Protein AF-A0A7H9EKX3-F1 (afdb_monomer)

Mean predicted aligned error: 7.89 Å

Solvent-accessible surface area (backbone atoms only — not comparable to full-atom values): 8671 Å² total; per-residue (Å²): 132,64,73,62,58,55,45,53,54,59,61,44,75,79,49,80,58,75,44,78,48,74,44,82,46,71,73,91,69,71,89,71,53,74,35,71,64,52,62,66,82,72,95,70,84,84,56,75,90,34,55,69,48,78,35,65,60,75,39,24,42,30,39,32,30,57,54,91,69,26,34,41,35,31,25,20,54,29,71,78,50,82,60,46,82,24,60,40,90,58,99,43,30,22,34,33,70,46,40,50,92,47,59,96,63,57,38,36,38,43,32,33,28,51,38,68,59,52,53,51,49,44,70,72,67,74,58,89,60,59,55,66,52,67,51,66,54,59,56,52,46,56,70,66,60,76,76,120

Sequence (148 aa):
MTDQANRHIKQAKGHSYQVERSYILVPILPNKFHYAELQLQSDLVFPEVNFDDSISSEFYSGCSWFVGSYVLGTAGYVNNDDLDEHISGGNLAGYLDVDERFKDQLLFQVSYKDATTYRADHAKYQWFDLSLDFSFDEMWYYLHSSFG

Nearest PDB structures (foldseek):
  4ozu-assembly1_A  TM=3.875E-01  e=1.547E+00  Toxoplasma gondii
  6szw-assembly1_A  TM=5.143E-01  e=4.713E+00  Homo sapiens

Secondary structure (DSSP, 8-state):
--TTHHHHHHHHTT-----SEEEEE-----SS-EEEEEE---SS---GGGEEEEEE-SSEEEEEEEETTEEEEEEEE--SSGGGGGB--SSS-EEEEEEGGGTTT--EEEEEEEHHHHHHHHHHH----THHHH-TTHHHHHHHHS--

Radius of gyration: 15.69 Å; Cα contacts (8 Å, |Δi|>4): 242; chains: 1; bounding box: 42×35×37 Å

Organism: NCBI:txid228229

pLDDT: mean 80.7, std 17.29, range [35.12, 97.38]

Structure (mmCIF, N/CA/C/O backbone):
data_AF-A0A7H9EKX3-F1
#
_entry.id   AF-A0A7H9EKX3-F1
#
loop_
_atom_site.group_PDB
_atom_site.id
_atom_site.type_symbol
_atom_site.label_atom_id
_atom_site.label_alt_id
_atom_site.label_comp_id
_atom_site.label_asym_id
_atom_site.label_entity_id
_atom_site.label_seq_id
_atom_site.pdbx_PDB_ins_code
_atom_site.Cartn_x
_atom_site.Cartn_y
_atom_site.Cartn_z
_atom_site.occupancy
_atom_site.B_iso_or_equiv
_atom_site.auth_seq_id
_atom_site.auth_comp_id
_atom_site.auth_asym_id
_atom_site.auth_atom_id
_atom_site.pdbx_PDB_model_num
ATOM 1 N N . MET A 1 1 ? 16.938 5.571 19.460 1.00 44.28 1 MET A N 1
ATOM 2 C CA . MET A 1 1 ? 16.514 5.076 18.131 1.00 44.28 1 MET A CA 1
ATOM 3 C C . MET A 1 1 ? 16.319 6.215 17.117 1.00 44.28 1 MET A C 1
ATOM 5 O O . MET A 1 1 ? 15.584 6.063 16.162 1.00 44.28 1 MET A O 1
ATOM 9 N N . THR A 1 2 ? 16.995 7.359 17.264 1.00 51.25 2 THR A N 1
ATOM 10 C CA . THR A 1 2 ? 16.749 8.564 16.444 1.00 51.25 2 THR A CA 1
ATOM 11 C C . THR A 1 2 ? 17.736 8.746 15.286 1.00 51.25 2 THR A C 1
ATOM 13 O O . THR A 1 2 ? 17.431 9.441 14.325 1.00 51.25 2 THR A O 1
ATOM 16 N N . ASP A 1 3 ? 18.911 8.114 15.323 1.00 45.06 3 ASP A N 1
ATOM 17 C CA . ASP A 1 3 ? 19.987 8.397 14.356 1.00 45.06 3 ASP A CA 1
ATOM 18 C C . ASP A 1 3 ? 19.921 7.582 13.060 1.00 45.06 3 ASP A C 1
ATOM 20 O O . ASP A 1 3 ? 20.609 7.917 12.094 1.00 45.06 3 ASP A O 1
ATOM 24 N N . GLN A 1 4 ? 19.132 6.507 13.027 1.00 39.34 4 GLN A N 1
ATOM 25 C CA . GLN A 1 4 ? 18.964 5.663 11.840 1.00 39.34 4 GLN A CA 1
ATOM 26 C C . GLN A 1 4 ? 17.794 6.152 10.979 1.00 39.34 4 GLN A C 1
ATOM 28 O O . GLN A 1 4 ? 17.984 6.355 9.780 1.00 39.34 4 GLN A O 1
ATOM 33 N N . ALA A 1 5 ? 16.659 6.490 11.603 1.00 37.72 5 ALA A N 1
ATOM 34 C CA . ALA A 1 5 ? 15.541 7.180 10.956 1.00 37.72 5 ALA A CA 1
ATOM 35 C C . ALA A 1 5 ? 15.979 8.535 10.366 1.00 37.72 5 ALA A C 1
ATOM 37 O O . ALA A 1 5 ? 15.769 8.818 9.189 1.00 37.72 5 ALA A O 1
ATOM 38 N N . ASN A 1 6 ? 16.736 9.342 11.123 1.00 38.94 6 ASN A N 1
ATOM 39 C CA . ASN A 1 6 ? 17.267 10.614 10.616 1.00 38.94 6 ASN A CA 1
ATOM 40 C C . ASN A 1 6 ? 18.306 10.457 9.490 1.00 38.94 6 ASN A C 1
ATOM 42 O O . ASN A 1 6 ? 18.512 11.398 8.718 1.00 38.94 6 ASN A O 1
ATOM 46 N N . ARG A 1 7 ? 18.978 9.300 9.387 1.00 40.88 7 ARG A N 1
ATOM 47 C CA . ARG A 1 7 ? 19.901 8.993 8.282 1.00 40.88 7 ARG A CA 1
ATOM 48 C C . ARG A 1 7 ? 19.149 8.624 7.005 1.00 40.88 7 ARG A C 1
ATOM 50 O O . ARG A 1 7 ? 19.480 9.200 5.972 1.00 40.88 7 ARG A O 1
ATOM 57 N N . HIS A 1 8 ? 18.113 7.788 7.097 1.00 44.84 8 HIS A N 1
ATOM 58 C CA . HIS A 1 8 ? 17.228 7.480 5.965 1.00 44.84 8 HIS A CA 1
ATOM 59 C C . HIS A 1 8 ? 16.551 8.751 5.442 1.00 44.84 8 HIS A C 1
ATOM 61 O O . HIS A 1 8 ? 16.663 9.066 4.262 1.00 44.84 8 HIS A O 1
ATOM 67 N N . ILE A 1 9 ? 16.010 9.587 6.337 1.00 44.34 9 ILE A N 1
ATOM 68 C CA . ILE A 1 9 ? 15.396 10.876 5.978 1.00 44.34 9 ILE A CA 1
ATOM 69 C C . ILE A 1 9 ? 16.408 11.833 5.313 1.00 44.34 9 ILE A C 1
ATOM 71 O O . ILE A 1 9 ? 16.053 12.585 4.407 1.00 44.34 9 ILE A O 1
ATOM 75 N N . LYS A 1 10 ? 17.682 11.844 5.733 1.00 39.91 10 LYS A N 1
ATOM 76 C CA . LYS A 1 10 ? 18.719 12.689 5.104 1.00 39.91 10 LYS A CA 1
ATOM 77 C C . LYS A 1 10 ? 19.188 12.169 3.743 1.00 39.91 10 LYS A C 1
ATOM 79 O O . LYS A 1 10 ? 19.522 12.999 2.903 1.00 39.91 10 LYS A O 1
ATOM 84 N N . GLN A 1 11 ? 19.217 10.855 3.525 1.00 45.00 11 GLN A N 1
ATOM 85 C CA . GLN A 1 11 ? 19.518 10.269 2.213 1.00 45.00 11 GLN A CA 1
ATOM 86 C C . GLN A 1 11 ? 18.342 10.455 1.238 1.00 45.00 11 GLN A C 1
ATOM 88 O O . GLN A 1 11 ? 18.563 10.870 0.103 1.00 45.00 11 GLN A O 1
ATOM 93 N N . ALA A 1 12 ? 17.103 10.304 1.713 1.00 46.56 12 ALA A N 1
ATOM 94 C CA . ALA A 1 12 ? 15.879 10.559 0.952 1.00 46.56 12 ALA A CA 1
ATOM 95 C C . ALA A 1 12 ? 15.704 12.034 0.542 1.00 46.56 12 ALA A C 1
ATOM 97 O O . ALA A 1 12 ? 15.208 12.331 -0.537 1.00 46.56 12 ALA A O 1
ATOM 98 N N . LYS A 1 13 ? 16.182 13.000 1.341 1.00 40.19 13 LYS A N 1
ATOM 99 C CA . LYS A 1 13 ? 16.061 14.445 1.039 1.00 40.19 13 LYS A CA 1
ATOM 100 C C . LYS A 1 13 ? 16.777 14.919 -0.236 1.00 40.19 13 LYS A C 1
ATOM 102 O O . LYS A 1 13 ? 16.579 16.064 -0.636 1.00 40.19 13 LYS A O 1
ATOM 107 N N . GLY A 1 14 ? 17.596 14.075 -0.869 1.00 42.22 14 GLY A N 1
ATOM 108 C CA . GLY A 1 14 ? 18.181 14.326 -2.191 1.00 42.22 14 GLY A CA 1
ATOM 109 C C . GLY A 1 14 ? 17.562 13.505 -3.327 1.00 42.22 14 GLY A C 1
ATOM 110 O O . GLY A 1 14 ? 18.019 13.630 -4.463 1.00 42.22 14 GLY A O 1
ATOM 111 N N . HIS A 1 15 ? 16.592 12.633 -3.046 1.00 49.84 15 HIS A N 1
ATOM 112 C CA . HIS A 1 15 ? 15.963 11.725 -4.006 1.00 49.84 15 HIS A CA 1
ATOM 113 C C . HIS A 1 15 ? 14.450 11.943 -3.947 1.00 49.84 15 HIS A C 1
ATOM 115 O O . HIS A 1 15 ? 13.786 11.547 -2.998 1.00 49.84 15 HIS A O 1
ATOM 121 N N . SER A 1 16 ? 13.890 12.617 -4.954 1.00 52.09 16 SER A N 1
ATOM 122 C CA . SER A 1 16 ? 12.442 12.584 -5.141 1.00 52.09 16 SER A CA 1
ATOM 123 C C . SER A 1 16 ? 12.073 11.157 -5.531 1.00 52.09 16 SER A C 1
ATOM 125 O O . SER A 1 16 ? 12.559 10.690 -6.562 1.00 52.09 16 SER A O 1
ATOM 127 N N . TYR A 1 17 ? 11.228 10.495 -4.748 1.00 61.38 17 TYR A N 1
ATOM 128 C CA . TYR A 1 17 ? 10.536 9.281 -5.167 1.00 61.38 17 TYR A CA 1
ATOM 129 C C . TYR A 1 17 ? 9.787 9.614 -6.461 1.00 61.38 17 TYR A C 1
ATOM 131 O O . TYR A 1 17 ? 8.784 10.324 -6.429 1.00 61.38 17 TYR A O 1
ATOM 139 N N . GLN A 1 18 ? 10.332 9.237 -7.623 1.00 66.44 18 GLN A N 1
ATOM 140 C CA . GLN A 1 18 ? 9.739 9.569 -8.925 1.00 66.44 18 GLN A CA 1
ATOM 141 C C . GLN A 1 18 ? 8.594 8.600 -9.226 1.00 66.44 18 GLN A C 1
ATOM 143 O O . GLN A 1 18 ? 8.607 7.873 -10.218 1.00 66.44 18 GLN A O 1
ATOM 148 N N . VAL A 1 19 ? 7.610 8.569 -8.329 1.00 77.88 19 VAL A N 1
ATOM 149 C CA . VAL A 1 19 ? 6.321 7.940 -8.586 1.00 77.88 19 VAL A CA 1
ATOM 150 C C . VAL A 1 19 ? 5.515 8.856 -9.497 1.00 77.88 19 VAL A C 1
ATOM 152 O O . VAL A 1 19 ? 5.527 10.079 -9.346 1.00 77.88 19 VAL A O 1
ATOM 155 N N . GLU A 1 20 ? 4.811 8.274 -10.463 1.00 82.94 20 GLU A N 1
ATOM 156 C CA . GLU A 1 20 ? 3.913 9.057 -11.310 1.00 82.94 20 GLU A CA 1
ATOM 157 C C . GLU A 1 20 ? 2.699 9.514 -10.512 1.00 82.94 20 GLU A C 1
ATOM 159 O O . GLU A 1 20 ? 2.285 10.671 -10.623 1.00 82.94 20 GLU A O 1
ATOM 164 N N . ARG A 1 21 ? 2.136 8.605 -9.706 1.00 85.56 21 ARG A N 1
ATOM 165 C CA . ARG A 1 21 ? 1.097 8.907 -8.719 1.00 85.56 21 ARG A CA 1
ATOM 166 C C . ARG A 1 21 ? 1.182 7.968 -7.521 1.00 85.56 21 ARG A C 1
ATOM 168 O O . ARG A 1 21 ? 1.589 6.814 -7.652 1.00 85.56 21 ARG A O 1
ATOM 175 N N . SER A 1 22 ? 0.719 8.489 -6.392 1.00 88.94 22 SER A N 1
ATOM 176 C CA . SER A 1 22 ? 0.520 7.804 -5.117 1.00 88.94 22 SER A CA 1
ATOM 177 C C . SER A 1 22 ? -0.881 8.141 -4.609 1.00 88.94 22 SER A C 1
ATOM 179 O O . SER A 1 22 ? -1.339 9.282 -4.743 1.00 88.94 22 SER A O 1
ATOM 181 N N . TYR A 1 23 ? -1.580 7.148 -4.071 1.00 91.00 23 TYR A N 1
ATOM 182 C CA . TYR A 1 23 ? -2.917 7.288 -3.510 1.00 91.00 23 TYR A CA 1
ATOM 183 C C . TYR A 1 23 ? -2.96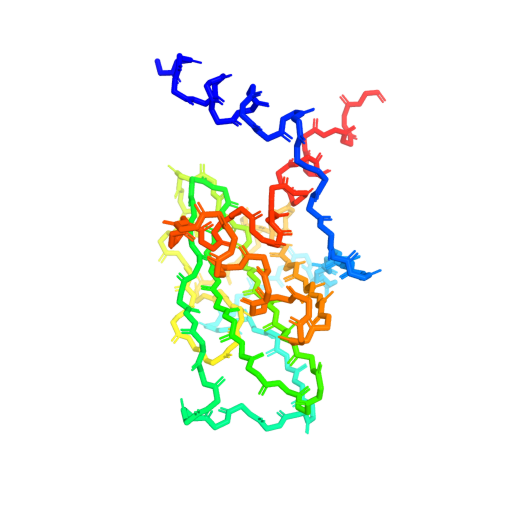9 6.643 -2.134 1.00 91.00 23 TYR A C 1
ATOM 185 O O . TYR A 1 23 ? -2.722 5.445 -2.015 1.00 91.00 23 TYR A O 1
ATOM 193 N N . ILE A 1 24 ? -3.368 7.414 -1.124 1.00 93.12 24 ILE A N 1
ATOM 194 C CA . ILE A 1 24 ? -3.734 6.885 0.191 1.00 93.12 24 ILE A CA 1
ATOM 195 C C . ILE A 1 24 ? -5.230 6.583 0.183 1.00 93.12 24 ILE A C 1
ATOM 197 O O . ILE A 1 24 ? -6.055 7.441 -0.142 1.00 93.12 24 ILE A O 1
ATOM 201 N N . LEU A 1 25 ? -5.576 5.352 0.535 1.00 95.19 25 LEU A N 1
ATOM 202 C CA . LEU A 1 25 ? -6.934 4.840 0.593 1.00 95.19 25 LEU A CA 1
ATOM 203 C C . LEU A 1 25 ? -7.298 4.569 2.051 1.00 95.19 25 LEU A C 1
ATOM 205 O O . LEU A 1 25 ? -6.670 3.755 2.726 1.00 95.19 25 LEU A O 1
ATOM 209 N N . VAL A 1 26 ? -8.348 5.246 2.511 1.00 95.69 26 VAL A N 1
ATOM 210 C CA . VAL A 1 26 ? -8.909 5.087 3.854 1.00 95.69 26 VAL A CA 1
ATOM 211 C C . VAL A 1 26 ? -10.203 4.279 3.730 1.00 95.69 26 VAL A C 1
ATOM 213 O O . VAL A 1 26 ? -11.138 4.740 3.063 1.00 95.69 26 VAL A O 1
ATOM 216 N N . PRO A 1 27 ? -10.301 3.083 4.328 1.00 94.25 27 PRO A N 1
ATOM 217 C CA . PRO A 1 27 ? -11.509 2.281 4.250 1.00 94.25 27 PRO A CA 1
ATOM 218 C C . PRO A 1 27 ? -12.645 2.933 5.053 1.00 94.25 27 PRO A C 1
ATOM 220 O O . PRO A 1 27 ? -12.488 3.322 6.210 1.00 94.25 27 PRO A O 1
ATOM 223 N N . ILE A 1 28 ? -13.834 3.024 4.453 1.00 94.62 28 ILE A N 1
ATOM 224 C CA . ILE A 1 28 ? -15.039 3.488 5.152 1.00 94.62 28 ILE A CA 1
ATOM 225 C C . ILE A 1 28 ? -15.658 2.292 5.873 1.00 94.62 28 ILE A C 1
ATOM 227 O O . ILE A 1 28 ? -16.344 1.472 5.263 1.00 94.62 28 ILE A O 1
ATOM 231 N N . LEU A 1 29 ? -15.414 2.195 7.179 1.00 94.69 29 LEU A N 1
ATOM 232 C CA . LEU A 1 29 ? -15.848 1.062 7.996 1.00 94.69 29 LEU A CA 1
ATOM 233 C C . LEU A 1 29 ? -17.013 1.429 8.937 1.00 94.69 29 LEU A C 1
ATOM 235 O O . LEU A 1 29 ? -17.095 2.571 9.412 1.00 94.69 29 LEU A O 1
ATOM 239 N N . PRO A 1 30 ? -17.906 0.474 9.273 1.00 95.00 30 PRO A N 1
ATOM 240 C CA . PRO A 1 30 ? -18.910 0.656 10.322 1.00 95.00 30 PRO A CA 1
ATOM 241 C C . PRO A 1 30 ? -18.283 1.014 11.681 1.00 95.00 30 PRO A C 1
ATOM 243 O O . PRO A 1 30 ? -17.080 0.890 11.891 1.00 95.00 30 PRO A O 1
ATOM 246 N N . ASN A 1 31 ? -19.081 1.484 12.644 1.00 94.81 31 ASN A N 1
ATOM 247 C CA . ASN A 1 31 ? -18.573 1.784 13.998 1.00 94.81 31 ASN A CA 1
ATOM 248 C C . ASN A 1 31 ? -18.252 0.535 14.823 1.00 94.81 31 ASN A C 1
ATOM 250 O O . ASN A 1 31 ? -17.521 0.627 15.799 1.00 94.81 31 ASN A O 1
ATOM 254 N N . LYS A 1 32 ? -18.835 -0.6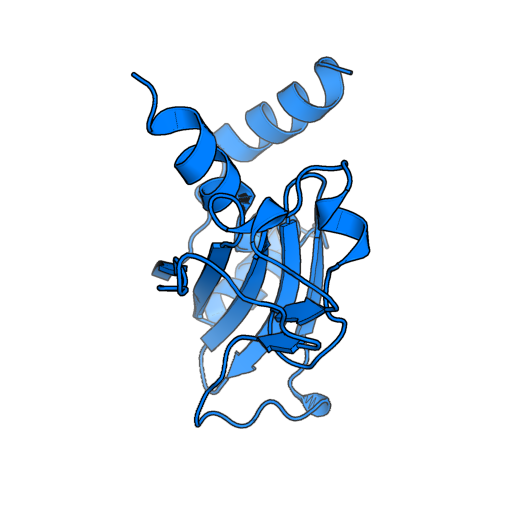03 14.456 1.00 96.62 32 LYS A N 1
ATOM 255 C CA . LYS A 1 32 ? -18.570 -1.907 15.054 1.00 96.62 32 LYS A CA 1
ATOM 256 C C . LYS A 1 32 ? -18.368 -2.882 13.917 1.00 96.62 32 LYS A C 1
ATOM 258 O O . LYS A 1 32 ? -19.245 -2.964 13.052 1.00 96.62 32 LYS A O 1
ATOM 263 N N . PHE A 1 33 ? -17.238 -3.567 13.894 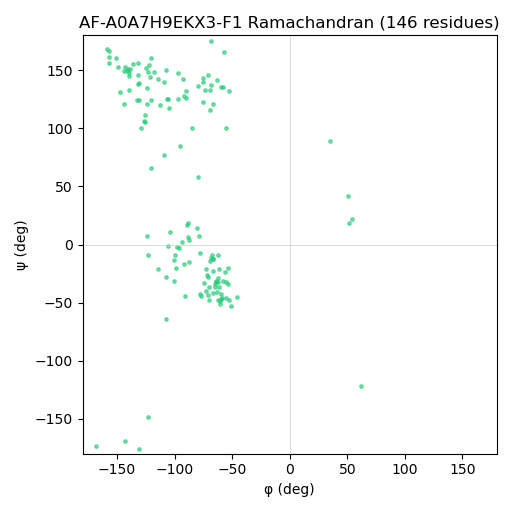1.00 97.00 33 PHE A N 1
ATOM 264 C CA . PHE A 1 33 ? -16.942 -4.539 12.855 1.00 97.00 33 PHE A CA 1
ATOM 265 C C . PHE A 1 33 ? -15.906 -5.533 13.353 1.00 97.00 33 PHE A C 1
ATOM 267 O O . PHE A 1 33 ? -15.089 -5.232 14.210 1.00 97.00 33 PHE A O 1
ATOM 274 N N . HIS A 1 34 ? -15.912 -6.705 12.742 1.00 97.38 34 HIS A N 1
ATOM 275 C CA . HIS A 1 34 ? -14.826 -7.657 12.857 1.00 97.38 34 HIS A CA 1
ATOM 276 C C . HIS A 1 34 ? -14.693 -8.339 11.501 1.00 97.38 34 HIS A C 1
ATOM 278 O O . HIS A 1 34 ? -15.669 -8.905 10.999 1.00 97.38 34 HIS A O 1
ATOM 284 N N . TYR A 1 35 ? -13.518 -8.232 10.892 1.00 96.69 35 TYR A N 1
ATOM 285 C CA . TYR A 1 35 ? -13.211 -8.838 9.606 1.00 96.69 35 TYR A CA 1
ATOM 286 C C . TYR A 1 35 ? -12.042 -9.796 9.775 1.00 96.69 35 TYR A C 1
ATOM 288 O O . TYR A 1 35 ? -10.966 -9.390 10.203 1.00 96.69 35 TYR A O 1
ATOM 296 N N . ALA A 1 36 ? -12.252 -11.051 9.378 1.00 95.81 36 ALA A N 1
ATOM 297 C CA . ALA A 1 36 ? -11.166 -12.021 9.265 1.00 95.81 36 ALA A CA 1
ATOM 298 C C . ALA A 1 36 ? -10.129 -11.574 8.220 1.00 95.81 36 ALA A C 1
ATOM 300 O O . ALA A 1 36 ? -8.942 -11.821 8.379 1.00 95.81 36 ALA A O 1
ATOM 301 N N . GLU A 1 37 ? -10.576 -10.881 7.169 1.00 95.06 37 GLU A N 1
ATOM 302 C CA . GLU A 1 37 ? -9.712 -10.297 6.149 1.00 95.06 37 GLU A CA 1
ATOM 303 C C . GLU A 1 37 ? -10.323 -8.993 5.617 1.00 95.06 37 GLU A C 1
ATOM 305 O O . GLU A 1 37 ? -11.500 -8.944 5.247 1.00 95.06 37 GLU A O 1
ATOM 310 N N . LEU A 1 38 ? -9.511 -7.937 5.567 1.00 95.38 38 LEU A N 1
ATOM 311 C CA . LEU A 1 38 ? -9.806 -6.661 4.919 1.00 95.38 38 LEU A CA 1
ATOM 312 C C . LEU A 1 38 ? -8.667 -6.346 3.947 1.00 95.38 38 LEU A C 1
ATOM 314 O O . LEU A 1 38 ? -7.586 -5.959 4.377 1.00 95.38 38 LEU A O 1
ATOM 318 N N . GLN A 1 39 ? -8.901 -6.482 2.645 1.00 94.69 39 GLN A N 1
ATOM 319 C CA . GLN A 1 39 ? -7.858 -6.344 1.625 1.00 94.69 39 GLN A CA 1
ATOM 320 C C . GLN A 1 39 ? -8.275 -5.437 0.471 1.00 94.69 39 GLN A C 1
ATOM 322 O O . GLN A 1 39 ? -9.466 -5.274 0.188 1.00 94.69 39 GLN A O 1
ATOM 327 N N . LEU A 1 40 ? -7.284 -4.875 -0.222 1.00 93.81 40 LEU A N 1
ATOM 328 C CA . LEU A 1 40 ? -7.516 -4.248 -1.516 1.00 93.81 40 LEU A CA 1
ATOM 329 C C . LEU A 1 40 ? -8.007 -5.288 -2.526 1.00 93.81 40 LEU A C 1
ATOM 331 O O . LEU A 1 40 ? -7.524 -6.416 -2.581 1.00 93.81 40 LEU A O 1
ATOM 335 N N . GLN A 1 41 ? -8.941 -4.867 -3.373 1.00 91.81 41 GLN A N 1
ATOM 336 C CA . GLN A 1 41 ? -9.419 -5.655 -4.498 1.00 91.81 41 GLN A CA 1
ATOM 337 C C . GLN A 1 41 ? -9.182 -4.884 -5.793 1.00 91.81 41 GLN A C 1
ATOM 339 O O . GLN A 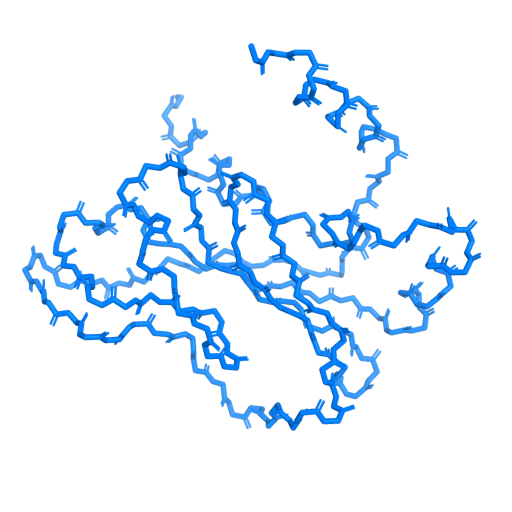1 41 ? -9.297 -3.659 -5.838 1.00 91.81 41 GLN A O 1
ATOM 344 N N . SER A 1 42 ? -8.858 -5.613 -6.854 1.00 89.75 42 SER A N 1
ATOM 345 C CA . SER A 1 42 ? -8.630 -5.055 -8.178 1.00 89.75 42 SER A CA 1
ATOM 346 C C . SER A 1 42 ? -9.138 -6.015 -9.245 1.00 89.75 42 SER A C 1
ATOM 348 O O . SER A 1 42 ? -9.084 -7.232 -9.069 1.00 89.75 42 SER A O 1
ATOM 350 N N . ASP A 1 43 ? -9.589 -5.457 -10.366 1.00 89.81 43 ASP A N 1
ATOM 351 C CA . ASP A 1 43 ? -9.920 -6.219 -11.576 1.00 89.81 43 ASP A CA 1
ATOM 352 C C . ASP A 1 43 ? -8.660 -6.616 -12.369 1.00 89.81 43 ASP A C 1
ATOM 354 O O . ASP A 1 43 ? -8.732 -7.349 -13.358 1.00 89.81 43 ASP A O 1
ATOM 358 N N . LEU A 1 44 ? -7.489 -6.116 -11.958 1.00 86.38 44 LEU A N 1
ATOM 359 C CA . LEU A 1 44 ? -6.202 -6.511 -12.513 1.00 86.38 44 LEU A CA 1
ATOM 360 C C . LEU A 1 44 ? -5.796 -7.889 -11.988 1.00 86.38 44 LEU A C 1
ATOM 362 O O . LEU A 1 44 ? -5.993 -8.224 -10.822 1.00 86.38 44 LEU A O 1
ATOM 366 N N . VAL A 1 45 ? -5.170 -8.677 -12.859 1.00 82.94 45 VAL A N 1
ATOM 367 C CA . VAL A 1 45 ? -4.614 -9.981 -12.493 1.00 82.94 45 VAL A CA 1
ATOM 368 C C . VAL A 1 45 ? -3.154 -9.797 -12.090 1.00 82.94 45 VAL A C 1
ATOM 370 O O . VAL A 1 45 ? -2.369 -9.249 -12.865 1.00 82.94 45 VAL A O 1
ATOM 373 N N . PHE A 1 46 ? -2.792 -10.304 -10.911 1.00 81.25 46 PHE A N 1
ATOM 374 C CA . PHE A 1 46 ? -1.433 -10.281 -10.361 1.00 81.25 46 PHE A CA 1
ATOM 375 C C . PHE A 1 46 ? -0.836 -11.693 -10.377 1.00 81.25 46 PHE A C 1
ATOM 377 O O . PHE A 1 46 ? -0.856 -12.384 -9.358 1.00 81.25 46 PHE A O 1
ATOM 384 N N . PRO A 1 47 ? -0.383 -12.196 -11.539 1.00 79.12 47 PRO A N 1
ATOM 385 C CA . PRO A 1 47 ? 0.245 -13.505 -11.596 1.00 79.12 47 PRO A CA 1
ATOM 386 C C . PRO A 1 47 ? 1.625 -13.446 -10.928 1.00 79.12 47 PRO A C 1
ATOM 388 O O . PRO A 1 47 ? 2.339 -12.456 -11.065 1.00 79.12 47 PRO A O 1
ATOM 391 N N . GLU A 1 48 ? 2.031 -14.533 -10.271 1.00 80.38 48 GLU A N 1
ATOM 392 C CA . GLU A 1 48 ? 3.314 -14.632 -9.551 1.00 80.38 48 GLU A CA 1
ATOM 393 C C . GLU A 1 48 ? 4.527 -14.309 -10.441 1.00 80.38 48 GLU A C 1
ATOM 395 O O . GLU A 1 48 ? 5.481 -13.689 -9.995 1.00 80.38 48 GLU A O 1
ATOM 400 N N . VAL A 1 49 ? 4.465 -14.624 -11.740 1.00 83.75 49 VAL A N 1
ATOM 401 C CA . VAL A 1 49 ? 5.523 -14.286 -12.715 1.00 83.75 49 VAL A CA 1
ATOM 402 C C . VAL A 1 49 ? 5.762 -12.777 -12.879 1.00 83.75 49 VAL A C 1
ATOM 404 O O . VAL A 1 49 ? 6.820 -12.373 -13.355 1.00 83.75 49 VAL A O 1
ATOM 407 N N . ASN A 1 50 ? 4.782 -11.950 -12.511 1.00 88.44 50 ASN A N 1
ATOM 408 C CA . ASN A 1 50 ? 4.878 -10.494 -12.562 1.00 88.44 50 ASN A CA 1
ATOM 409 C C . ASN A 1 50 ? 5.237 -9.879 -11.206 1.00 88.44 50 ASN A C 1
ATOM 411 O O . ASN A 1 50 ? 5.349 -8.655 -11.132 1.00 88.44 50 ASN A O 1
ATOM 415 N N . PHE A 1 51 ? 5.375 -10.687 -10.154 1.00 89.75 51 PHE A N 1
ATOM 416 C CA . PHE A 1 51 ? 5.868 -10.222 -8.866 1.00 89.75 51 PHE A CA 1
ATOM 417 C C . PHE A 1 51 ? 7.277 -9.654 -9.026 1.00 89.75 51 PHE A C 1
ATOM 419 O O . PHE A 1 51 ? 8.109 -10.217 -9.742 1.00 89.75 51 PHE A O 1
ATOM 426 N N . ASP A 1 52 ? 7.506 -8.513 -8.394 1.00 88.50 52 ASP A N 1
ATOM 427 C CA . ASP A 1 52 ? 8.772 -7.796 -8.444 1.00 88.50 52 ASP A CA 1
ATOM 428 C C . ASP A 1 52 ? 9.497 -7.922 -7.103 1.00 88.50 52 ASP A C 1
ATOM 430 O O . ASP A 1 52 ? 10.535 -8.582 -7.057 1.00 88.50 52 ASP A O 1
ATOM 434 N N . ASP A 1 53 ? 8.928 -7.389 -6.016 1.00 85.56 53 ASP A N 1
ATOM 435 C CA . ASP A 1 53 ? 9.491 -7.563 -4.674 1.00 85.56 53 ASP A CA 1
ATOM 436 C C . ASP A 1 53 ? 8.460 -7.384 -3.546 1.00 85.56 53 ASP A C 1
ATOM 438 O O . ASP A 1 53 ? 7.357 -6.862 -3.735 1.00 85.56 53 ASP A O 1
ATOM 442 N N . SER A 1 54 ? 8.852 -7.802 -2.344 1.00 86.25 54 SER A N 1
ATOM 443 C CA . SER A 1 54 ? 8.226 -7.439 -1.078 1.00 86.25 54 SER A CA 1
ATOM 444 C C . SER A 1 54 ? 8.895 -6.180 -0.527 1.00 86.25 54 SER A C 1
ATOM 446 O O . SER A 1 54 ? 10.115 -6.079 -0.455 1.00 86.25 54 SER A O 1
ATOM 448 N N . ILE A 1 55 ? 8.086 -5.208 -0.114 1.00 82.56 55 ILE A N 1
ATOM 449 C CA . ILE A 1 55 ? 8.535 -3.875 0.284 1.00 82.56 55 ILE A CA 1
ATOM 450 C C . ILE A 1 55 ? 7.989 -3.593 1.680 1.00 82.56 55 ILE A C 1
ATOM 452 O O . ILE A 1 55 ? 6.784 -3.424 1.857 1.00 82.56 55 ILE A O 1
ATOM 456 N N . SER A 1 56 ? 8.865 -3.523 2.677 1.00 83.69 56 SER A N 1
ATOM 457 C CA . SER A 1 56 ? 8.462 -3.298 4.067 1.00 83.69 56 SER A CA 1
ATOM 458 C C . SER A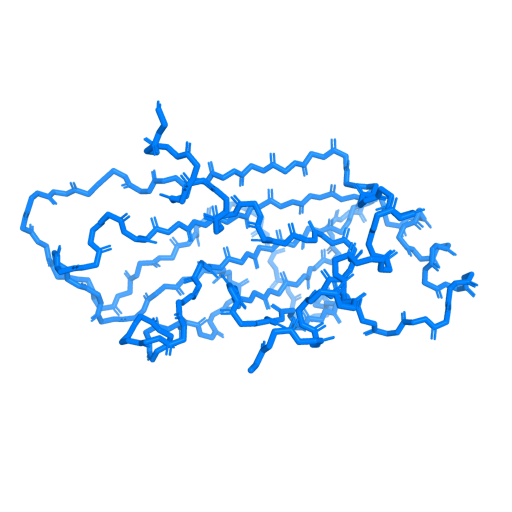 1 56 ? 9.431 -2.387 4.804 1.00 83.69 56 SER A C 1
ATOM 460 O O . SER A 1 56 ? 10.636 -2.414 4.551 1.00 83.69 56 SER A O 1
ATOM 462 N N . SER A 1 57 ? 8.911 -1.636 5.766 1.00 83.19 57 SER A N 1
ATOM 463 C CA . SER A 1 57 ? 9.679 -0.825 6.706 1.00 83.19 57 SER A CA 1
ATOM 464 C C . SER A 1 57 ? 9.013 -0.849 8.088 1.00 83.19 57 SER A C 1
ATOM 466 O O . SER A 1 57 ? 8.091 -1.617 8.333 1.00 83.19 57 SER A O 1
ATOM 468 N N . GLU A 1 58 ? 9.462 0.025 8.988 1.00 82.12 58 GLU A N 1
ATOM 469 C CA . GLU A 1 58 ? 8.819 0.274 10.283 1.00 82.12 58 GLU A CA 1
ATOM 470 C C . GLU A 1 58 ? 7.432 0.944 10.197 1.00 82.12 58 GLU A C 1
ATOM 472 O O . GLU A 1 58 ? 6.756 1.062 11.217 1.00 82.12 58 GLU A O 1
ATOM 477 N N . PHE A 1 59 ? 7.006 1.403 9.012 1.00 86.56 59 PHE A N 1
ATOM 478 C CA . PHE A 1 59 ? 5.741 2.132 8.830 1.00 86.56 59 PHE A CA 1
ATOM 479 C C . PHE A 1 59 ? 4.788 1.511 7.810 1.00 86.56 59 PHE A C 1
ATOM 481 O O . PHE A 1 59 ? 3.646 1.957 7.677 1.00 86.56 59 PHE A O 1
ATOM 488 N N . TYR A 1 60 ? 5.234 0.507 7.062 1.00 89.56 60 TYR A N 1
ATOM 489 C CA . TYR A 1 60 ? 4.387 -0.176 6.095 1.00 89.56 60 TYR A CA 1
ATOM 490 C C . TYR A 1 60 ? 4.876 -1.586 5.767 1.00 89.56 60 TYR A C 1
ATOM 492 O O . TYR A 1 60 ? 6.054 -1.912 5.913 1.00 89.56 60 TYR A O 1
ATOM 500 N N . SER A 1 61 ? 3.973 -2.391 5.214 1.00 90.31 61 SER A N 1
ATOM 501 C CA . SER A 1 61 ? 4.285 -3.686 4.615 1.00 90.31 61 SER A CA 1
ATOM 502 C C . SER A 1 61 ? 3.483 -3.872 3.330 1.00 90.31 61 SER A C 1
ATOM 504 O O . SER A 1 61 ? 2.290 -3.565 3.272 1.00 90.31 61 SER A O 1
ATOM 506 N N . GLY A 1 62 ? 4.148 -4.305 2.265 1.00 89.81 62 GLY A N 1
ATOM 507 C CA . GLY A 1 62 ? 3.594 -4.291 0.923 1.00 89.81 62 GLY A CA 1
ATOM 508 C C . GLY A 1 62 ? 4.412 -5.083 -0.081 1.00 89.81 62 GLY A C 1
ATOM 509 O O . GLY A 1 62 ? 5.354 -5.795 0.261 1.00 89.81 62 GLY A O 1
ATOM 510 N N . CYS A 1 63 ? 4.019 -4.974 -1.343 1.00 89.75 63 CYS A N 1
ATOM 511 C CA . CYS A 1 63 ? 4.599 -5.701 -2.467 1.00 89.75 63 CYS A CA 1
ATOM 512 C C . CYS A 1 63 ? 4.454 -4.885 -3.762 1.00 89.75 63 CYS A C 1
ATOM 514 O O . CYS A 1 63 ? 3.613 -3.979 -3.844 1.00 89.75 63 CYS A O 1
ATOM 516 N N . SER A 1 64 ? 5.259 -5.216 -4.771 1.00 90.00 64 SER A N 1
ATOM 517 C CA . SER A 1 64 ? 5.212 -4.634 -6.114 1.00 90.00 64 SER A CA 1
ATOM 518 C C . SER A 1 64 ? 5.053 -5.684 -7.216 1.00 90.00 64 SER A C 1
ATOM 520 O O . SER A 1 64 ? 5.491 -6.830 -7.101 1.00 90.00 64 SER A O 1
ATOM 522 N N . TRP A 1 65 ? 4.432 -5.266 -8.323 1.00 91.94 65 TRP A N 1
ATOM 523 C CA . TRP A 1 65 ? 4.246 -6.077 -9.526 1.00 91.94 65 TRP A CA 1
ATOM 524 C C . TRP A 1 65 ? 4.451 -5.263 -10.797 1.00 91.94 65 TRP A C 1
ATOM 526 O O . TRP A 1 65 ? 4.052 -4.099 -10.888 1.00 91.94 65 TRP A O 1
ATOM 536 N N . PHE A 1 66 ? 4.965 -5.915 -11.836 1.00 91.25 66 PHE A N 1
ATOM 537 C CA . PHE A 1 66 ? 4.916 -5.391 -13.196 1.00 91.25 66 PHE A CA 1
ATOM 538 C C . PHE A 1 66 ? 3.506 -5.546 -13.783 1.00 91.25 66 PHE A C 1
ATOM 540 O O . PHE A 1 66 ? 2.977 -6.651 -13.916 1.00 91.25 66 PHE A O 1
ATOM 547 N N . VAL A 1 67 ? 2.905 -4.431 -14.202 1.00 90.50 67 VAL A N 1
ATOM 548 C CA . VAL A 1 67 ? 1.585 -4.386 -14.842 1.00 90.50 67 VAL A CA 1
ATOM 549 C C . VAL A 1 67 ? 1.684 -3.576 -16.134 1.00 90.50 67 VAL A C 1
ATOM 551 O O . VAL A 1 67 ? 1.693 -2.345 -16.133 1.00 90.50 67 VAL A O 1
ATOM 554 N N . GLY A 1 68 ? 1.764 -4.271 -17.271 1.00 90.00 68 GLY A N 1
ATOM 555 C CA . GLY A 1 68 ? 1.958 -3.628 -18.572 1.00 90.00 68 GLY A CA 1
ATOM 556 C C . GLY A 1 68 ? 3.287 -2.867 -18.633 1.00 90.00 68 GLY A C 1
ATOM 557 O O . GLY A 1 68 ? 4.347 -3.458 -18.446 1.00 90.00 68 GLY A O 1
ATOM 558 N N . SER A 1 69 ? 3.232 -1.561 -18.909 1.00 92.38 69 SER A N 1
ATOM 559 C CA . SER A 1 69 ? 4.399 -0.665 -18.933 1.00 92.38 69 SER A CA 1
ATOM 560 C C . SER A 1 69 ? 4.732 -0.042 -17.574 1.00 92.38 69 SER A C 1
ATOM 562 O O . SER A 1 69 ? 5.598 0.822 -17.507 1.00 92.38 69 SER A O 1
ATOM 564 N N . TYR A 1 70 ? 4.060 -0.451 -16.498 1.00 91.31 70 TYR A N 1
ATOM 565 C CA . TYR A 1 70 ? 4.205 0.142 -15.171 1.00 91.31 70 TYR A CA 1
ATOM 566 C C . TYR A 1 70 ? 4.666 -0.883 -14.139 1.00 91.31 70 TYR A C 1
ATOM 568 O O . TYR A 1 70 ? 4.496 -2.090 -14.317 1.00 91.31 70 TYR A O 1
ATOM 576 N N . VAL A 1 71 ? 5.212 -0.380 -13.037 1.00 90.88 71 VAL A N 1
ATOM 577 C CA . VAL A 1 71 ? 5.327 -1.105 -11.771 1.00 90.88 71 VAL A CA 1
ATOM 578 C C . VAL A 1 71 ? 4.311 -0.510 -10.813 1.00 90.88 71 VAL A C 1
ATOM 580 O O . VAL A 1 71 ? 4.287 0.706 -10.611 1.00 90.88 71 VAL A O 1
ATOM 583 N N . LEU A 1 72 ? 3.456 -1.366 -10.264 1.00 91.50 72 LEU A N 1
ATOM 584 C CA . LEU A 1 72 ? 2.461 -1.021 -9.258 1.00 91.50 72 LEU A CA 1
ATOM 585 C C . LEU A 1 72 ? 2.935 -1.559 -7.913 1.00 91.50 72 LEU A C 1
ATOM 587 O O . LEU A 1 72 ? 3.182 -2.755 -7.798 1.00 91.50 72 LEU A O 1
ATOM 591 N N . GLY A 1 73 ? 3.023 -0.695 -6.913 1.00 90.94 73 GLY A N 1
ATOM 592 C CA . GLY A 1 73 ? 3.257 -1.070 -5.528 1.00 90.94 73 GLY A CA 1
ATOM 593 C C . GLY A 1 73 ? 2.004 -0.844 -4.687 1.00 90.94 73 GLY A C 1
ATOM 594 O O . GLY A 1 73 ? 1.313 0.167 -4.850 1.00 90.94 73 GLY A O 1
ATOM 595 N N . THR A 1 74 ? 1.721 -1.768 -3.773 1.00 92.88 74 THR A N 1
ATOM 596 C CA . THR A 1 74 ? 0.669 -1.603 -2.761 1.00 92.88 74 THR A CA 1
ATOM 597 C C . THR A 1 74 ? 1.209 -1.934 -1.384 1.00 92.88 74 THR A C 1
ATOM 599 O O . THR A 1 74 ? 1.898 -2.944 -1.245 1.00 92.88 74 THR A O 1
ATOM 602 N N . ALA A 1 75 ? 0.846 -1.150 -0.375 1.00 93.38 75 ALA A N 1
ATOM 603 C CA . ALA A 1 75 ? 1.218 -1.410 1.010 1.00 93.38 75 ALA A CA 1
ATOM 604 C C . ALA A 1 75 ? 0.077 -1.096 1.981 1.00 93.38 75 ALA A C 1
ATOM 606 O O . ALA A 1 75 ? -0.755 -0.227 1.711 1.00 93.38 75 ALA A O 1
ATOM 607 N N . GLY A 1 76 ? 0.052 -1.814 3.101 1.00 94.31 76 GLY A N 1
ATOM 608 C CA . GLY A 1 76 ? -0.732 -1.483 4.286 1.00 94.31 76 GLY A CA 1
ATOM 609 C C . GLY A 1 76 ? 0.139 -0.751 5.303 1.00 94.31 76 GLY A C 1
ATOM 610 O O . GLY A 1 76 ? 1.345 -0.997 5.383 1.00 94.31 76 GLY A O 1
ATOM 611 N N . TYR A 1 77 ? -0.460 0.160 6.066 1.00 93.69 77 TYR A N 1
ATOM 612 C CA . TYR A 1 77 ? 0.220 0.847 7.165 1.00 93.69 77 TYR A CA 1
ATOM 613 C C . TYR A 1 77 ? 0.536 -0.115 8.318 1.00 93.69 77 TYR A C 1
ATOM 615 O O . TYR A 1 77 ? -0.338 -0.891 8.714 1.00 93.69 77 TYR A O 1
ATOM 623 N N . VAL A 1 78 ? 1.748 -0.003 8.875 1.00 90.44 78 VAL A N 1
ATOM 624 C CA . VAL A 1 78 ? 2.157 -0.636 10.140 1.00 90.44 78 VAL A CA 1
ATOM 625 C C . VAL A 1 78 ? 2.632 0.422 11.134 1.00 90.44 78 VAL A C 1
ATOM 627 O O . VAL A 1 78 ? 3.064 1.508 10.747 1.00 90.44 78 VAL A O 1
ATOM 630 N N . ASN A 1 79 ? 2.545 0.123 12.427 1.00 85.06 79 ASN A N 1
ATOM 631 C CA . ASN A 1 79 ? 2.895 1.059 13.500 1.00 85.06 79 ASN A CA 1
ATOM 632 C C . ASN A 1 79 ? 3.958 0.522 14.475 1.00 85.06 79 ASN A C 1
ATOM 634 O O . ASN A 1 79 ? 4.230 1.190 15.469 1.00 85.06 79 ASN A O 1
ATOM 638 N N . ASN A 1 80 ? 4.562 -0.644 14.199 1.00 80.12 80 ASN A N 1
ATOM 639 C CA . ASN A 1 80 ? 5.440 -1.387 15.120 1.00 80.12 80 ASN A CA 1
ATOM 640 C C . ASN A 1 80 ? 4.818 -1.688 16.502 1.00 80.12 80 ASN A C 1
ATOM 642 O O . ASN A 1 80 ? 5.547 -1.936 17.464 1.00 80.12 80 ASN A O 1
ATOM 646 N N . ASP A 1 81 ? 3.491 -1.672 16.594 1.00 84.12 81 ASP A N 1
ATOM 647 C CA . ASP A 1 81 ? 2.719 -2.074 17.766 1.00 84.12 81 ASP A CA 1
ATOM 648 C C . ASP A 1 81 ? 1.746 -3.195 17.339 1.00 84.12 81 ASP A C 1
ATOM 650 O O . ASP A 1 81 ? 2.031 -3.968 16.424 1.00 84.12 81 ASP A O 1
ATOM 654 N N . ASP A 1 82 ? 0.571 -3.270 17.969 1.00 86.38 82 ASP A N 1
ATOM 655 C CA . ASP A 1 82 ? -0.418 -4.330 17.759 1.00 86.38 82 ASP A CA 1
ATOM 656 C C . ASP A 1 82 ? -0.823 -4.522 16.284 1.00 86.38 82 ASP A C 1
ATOM 658 O O . ASP A 1 82 ? -1.100 -5.644 15.883 1.00 86.38 82 ASP A O 1
ATOM 662 N N . LEU A 1 83 ? -0.870 -3.464 15.459 1.00 89.94 83 LEU A N 1
ATOM 663 C CA . LEU A 1 83 ? -1.387 -3.553 14.083 1.00 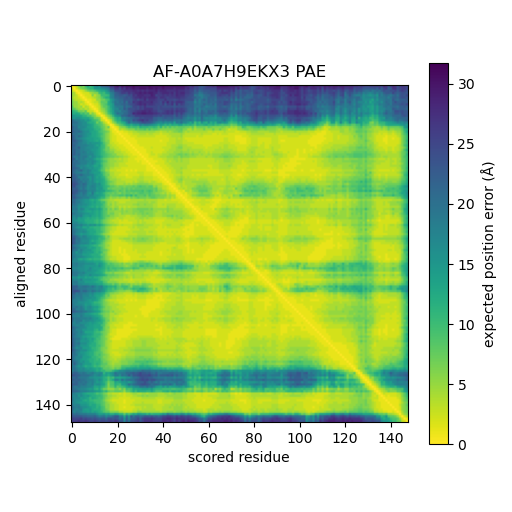89.94 83 LEU A CA 1
ATOM 664 C C . LEU A 1 83 ? -0.442 -4.305 13.125 1.00 89.94 83 LEU A C 1
ATOM 666 O O . LEU A 1 83 ? -0.914 -4.872 12.141 1.00 89.94 83 LEU A O 1
ATOM 670 N N . ASP A 1 84 ? 0.865 -4.334 13.397 1.00 88.31 84 ASP A N 1
ATOM 671 C CA . ASP A 1 84 ? 1.848 -5.023 12.543 1.00 88.31 84 ASP A CA 1
ATOM 672 C C . ASP A 1 84 ? 1.615 -6.547 12.506 1.00 88.31 84 ASP A C 1
ATOM 674 O O . ASP A 1 84 ? 1.764 -7.197 11.471 1.00 88.31 84 ASP A O 1
ATOM 678 N N . GLU A 1 85 ? 1.112 -7.117 13.607 1.00 89.81 85 GLU A N 1
ATOM 679 C CA . GLU A 1 85 ? 0.761 -8.543 13.699 1.00 89.81 85 GLU A CA 1
ATOM 680 C C . GLU A 1 85 ? -0.444 -8.932 12.824 1.00 89.81 85 GLU A C 1
ATOM 682 O O . GLU A 1 85 ? -0.713 -10.117 12.618 1.00 89.81 85 GLU A O 1
ATOM 687 N N . HIS A 1 86 ? -1.162 -7.941 12.291 1.00 93.25 86 HIS A N 1
ATOM 688 C CA . HIS A 1 86 ? -2.378 -8.120 11.510 1.00 93.25 86 HIS A CA 1
ATOM 689 C C . HIS A 1 86 ? -2.165 -7.936 10.002 1.00 93.25 86 HIS A C 1
ATOM 691 O O . HIS A 1 86 ? -3.145 -7.865 9.270 1.00 93.25 86 HIS A O 1
ATOM 697 N N . ILE A 1 87 ? -0.937 -7.848 9.485 1.00 92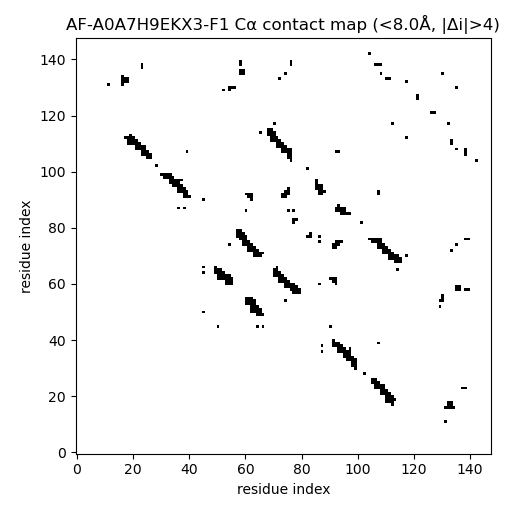.00 87 ILE A N 1
ATOM 698 C CA . ILE A 1 87 ? -0.722 -7.700 8.035 1.00 92.00 87 ILE A CA 1
ATOM 699 C C . ILE A 1 87 ? -0.995 -9.008 7.275 1.00 92.00 87 ILE A C 1
ATOM 701 O O . ILE A 1 87 ? -0.512 -10.082 7.633 1.00 92.00 87 ILE A O 1
ATOM 705 N N . SER A 1 88 ? -1.750 -8.911 6.176 1.00 88.94 88 SER A N 1
ATOM 706 C CA . SER A 1 88 ? -1.989 -10.028 5.256 1.00 88.94 88 SER A CA 1
ATOM 707 C C . SER A 1 88 ? -0.805 -10.244 4.312 1.00 88.94 88 SER A C 1
ATOM 709 O O . SER A 1 88 ? -0.293 -9.299 3.716 1.00 88.94 88 SER A O 1
ATOM 711 N N . GLY A 1 89 ? -0.426 -11.509 4.112 1.00 79.06 89 GLY A N 1
ATOM 712 C CA . GLY A 1 89 ? 0.548 -11.938 3.098 1.00 79.06 89 GLY A CA 1
ATOM 713 C C . GLY A 1 89 ? -0.067 -12.239 1.724 1.00 79.06 89 GLY A C 1
ATOM 714 O O . GLY A 1 89 ? 0.518 -12.995 0.950 1.00 79.06 89 GLY A O 1
ATOM 715 N N . GLY A 1 90 ? -1.280 -11.746 1.450 1.00 77.75 90 GLY A N 1
ATOM 716 C CA . GLY A 1 90 ? -1.964 -11.929 0.170 1.00 77.75 90 GLY A CA 1
ATOM 717 C C . GLY A 1 90 ? -1.311 -11.177 -1.000 1.00 77.75 90 GLY A C 1
ATOM 718 O O . GLY A 1 90 ? -0.381 -10.395 -0.836 1.00 77.75 90 GLY A O 1
ATOM 719 N N . ASN A 1 91 ? -1.842 -11.389 -2.210 1.00 78.19 91 ASN A N 1
ATOM 720 C CA . ASN A 1 91 ? -1.354 -10.737 -3.436 1.00 78.19 91 ASN A CA 1
ATOM 721 C C . ASN A 1 91 ? -1.581 -9.221 -3.476 1.00 78.19 91 ASN A C 1
ATOM 723 O O . ASN A 1 91 ? -1.101 -8.573 -4.389 1.00 78.19 91 ASN A O 1
ATOM 727 N N . LEU A 1 92 ? -2.376 -8.649 -2.583 1.00 89.31 92 LEU A N 1
ATOM 728 C CA . LEU A 1 92 ? -2.541 -7.207 -2.457 1.00 89.31 92 LEU A CA 1
ATOM 729 C C . LEU A 1 92 ? -2.507 -6.865 -0.978 1.00 89.31 92 LEU A C 1
ATOM 731 O O . LEU A 1 92 ? -2.830 -7.705 -0.137 1.00 89.31 92 LEU A O 1
ATOM 735 N N . ALA A 1 93 ? -2.138 -5.622 -0.673 1.00 92.94 93 ALA A N 1
ATOM 736 C CA . ALA A 1 93 ? -2.106 -5.149 0.700 1.00 92.94 93 ALA A CA 1
ATOM 737 C C . ALA A 1 93 ? -3.445 -5.402 1.410 1.00 92.94 93 ALA A C 1
ATOM 739 O O . ALA A 1 93 ? -4.526 -5.091 0.892 1.00 92.94 93 ALA A O 1
ATOM 740 N N . GLY A 1 94 ? -3.353 -5.962 2.611 1.00 94.94 94 GLY A N 1
ATOM 741 C CA . GLY A 1 94 ? -4.500 -6.374 3.398 1.00 94.94 94 GLY A CA 1
ATOM 742 C C . GLY A 1 94 ? -4.167 -6.497 4.873 1.00 94.94 94 GLY A C 1
ATOM 743 O O . GLY A 1 94 ? -3.001 -6.514 5.265 1.00 94.94 94 GLY A O 1
ATOM 744 N N . TYR A 1 95 ? -5.221 -6.625 5.664 1.00 96.25 95 TYR A N 1
ATOM 745 C CA . TYR A 1 95 ? -5.181 -6.882 7.090 1.00 96.25 95 TYR A CA 1
ATOM 746 C C . TYR A 1 95 ? -5.970 -8.152 7.425 1.00 96.25 95 TYR A C 1
ATOM 748 O O . TYR A 1 95 ? -6.973 -8.448 6.773 1.00 96.25 95 TYR A O 1
ATOM 756 N N . LEU A 1 96 ? -5.542 -8.871 8.456 1.00 96.31 96 LEU A N 1
ATOM 757 C CA . LEU A 1 96 ? -6.145 -10.088 8.985 1.00 96.31 96 LEU A CA 1
ATOM 758 C C . LEU A 1 96 ? -6.673 -9.842 10.394 1.00 96.31 96 LEU A C 1
ATOM 760 O O . LEU A 1 96 ? -6.037 -9.152 11.183 1.00 96.31 96 LEU A O 1
ATOM 764 N N . ASP A 1 97 ? -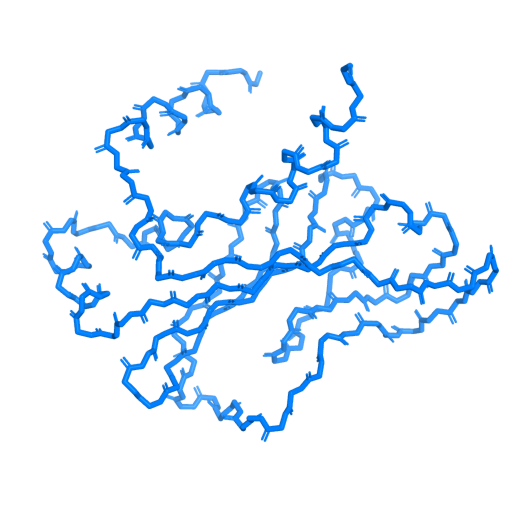7.818 -10.432 10.721 1.00 96.25 97 ASP A N 1
ATOM 765 C CA . ASP A 1 97 ? -8.392 -10.430 12.073 1.00 96.25 97 ASP A CA 1
ATOM 766 C C . ASP A 1 97 ? -8.484 -9.035 12.727 1.00 96.25 97 ASP A C 1
ATOM 768 O O . ASP A 1 97 ? -8.224 -8.856 13.919 1.00 96.25 97 ASP A O 1
ATOM 772 N N . VAL A 1 98 ? -8.879 -8.029 11.943 1.00 96.56 98 VAL A N 1
ATOM 773 C CA . VAL A 1 98 ? -9.029 -6.644 12.406 1.00 96.56 98 VAL A CA 1
ATOM 774 C C . VAL A 1 98 ? -10.455 -6.346 12.862 1.00 96.56 98 VAL A C 1
ATOM 776 O O . VAL A 1 98 ? -11.443 -6.782 12.265 1.00 96.56 98 VAL A O 1
ATOM 779 N N . ASP A 1 99 ? -10.572 -5.547 13.918 1.00 96.56 99 ASP A N 1
ATOM 780 C CA . ASP A 1 99 ? -11.839 -5.088 14.487 1.00 96.56 99 ASP A CA 1
ATOM 781 C C . ASP A 1 99 ? -11.846 -3.568 14.720 1.00 96.56 99 ASP A C 1
ATOM 783 O O . ASP A 1 99 ? -10.901 -2.857 14.356 1.00 96.56 99 ASP A O 1
ATOM 787 N N . GLU A 1 100 ? -12.925 -3.047 15.313 1.00 96.06 100 GLU A N 1
ATOM 788 C CA . GLU A 1 100 ? -13.100 -1.608 15.530 1.00 96.06 100 GLU A CA 1
ATOM 789 C C . GLU A 1 100 ? -11.950 -0.902 16.266 1.00 96.06 100 GLU A C 1
ATOM 791 O O . GLU A 1 100 ? -11.825 0.315 16.120 1.00 96.06 100 GLU A O 1
ATOM 796 N N . ARG A 1 101 ? -11.094 -1.617 17.012 1.00 94.75 101 ARG A N 1
ATOM 797 C CA . ARG A 1 101 ? -9.943 -1.025 17.719 1.00 94.75 101 ARG A CA 1
ATOM 798 C C . ARG A 1 101 ? -8.939 -0.382 16.763 1.00 94.75 101 ARG A C 1
ATOM 800 O O . ARG A 1 101 ? -8.282 0.588 17.132 1.00 94.75 101 ARG A O 1
ATOM 807 N N . PHE A 1 102 ? -8.844 -0.894 15.537 1.00 94.62 102 PHE A N 1
ATOM 808 C CA . PHE A 1 102 ? -7.891 -0.423 14.532 1.00 94.62 102 PHE A CA 1
ATOM 809 C C . PHE A 1 102 ? -8.489 0.586 13.551 1.00 94.62 102 PHE A C 1
ATOM 811 O O . PHE A 1 102 ? -7.765 1.104 12.710 1.00 94.62 102 PHE A O 1
ATOM 818 N N . LYS A 1 103 ? -9.791 0.892 13.645 1.00 91.81 103 LYS A N 1
ATOM 819 C CA . LYS A 1 103 ? -10.550 1.640 12.628 1.00 91.81 103 LYS A CA 1
ATOM 820 C C . LYS A 1 103 ? -9.845 2.892 12.091 1.00 91.81 103 LYS A C 1
ATOM 822 O O . LYS A 1 103 ? -9.843 3.102 10.883 1.00 91.81 103 LYS A O 1
ATOM 827 N N . ASP A 1 104 ? -9.263 3.694 12.978 1.00 91.50 104 ASP A N 1
ATOM 828 C CA . ASP A 1 104 ? -8.651 4.986 12.636 1.00 91.50 104 ASP A CA 1
ATOM 829 C C . ASP A 1 104 ? -7.174 4.871 12.208 1.00 91.50 104 ASP A C 1
ATOM 831 O O . ASP A 1 104 ? -6.516 5.881 11.977 1.00 91.50 104 ASP A O 1
ATOM 835 N N . GLN A 1 105 ? -6.648 3.647 12.112 1.00 93.31 105 GLN A N 1
ATOM 836 C CA . GLN A 1 105 ? -5.260 3.347 11.746 1.00 93.31 105 GLN A CA 1
ATOM 837 C C . GLN A 1 105 ? -5.144 2.602 10.409 1.00 93.31 105 GLN A C 1
ATOM 839 O O . GLN A 1 105 ? -4.081 2.611 9.796 1.00 93.31 105 GLN A O 1
ATOM 844 N N . LEU A 1 106 ? -6.218 1.949 9.951 1.00 95.12 106 LEU A N 1
ATOM 845 C CA . LEU A 1 106 ? -6.207 1.143 8.730 1.00 95.12 106 LEU A CA 1
ATOM 846 C C . LEU A 1 106 ? -6.071 2.046 7.504 1.00 95.12 106 LEU A C 1
ATOM 848 O O . LEU A 1 106 ? -6.969 2.830 7.198 1.00 95.12 106 LEU A O 1
ATOM 852 N N . LEU A 1 107 ? -4.961 1.907 6.785 1.00 95.50 107 LEU A N 1
ATOM 853 C CA . LEU A 1 107 ? -4.662 2.658 5.573 1.00 95.50 107 LEU A CA 1
ATOM 854 C C . LEU A 1 107 ? -4.018 1.740 4.550 1.00 95.50 107 LEU A C 1
ATOM 856 O O . LEU A 1 107 ? -3.204 0.884 4.886 1.00 95.50 107 LEU A O 1
ATOM 860 N N . PHE A 1 108 ? -4.331 1.989 3.289 1.00 95.19 108 PHE A N 1
ATOM 861 C CA . PHE A 1 108 ? -3.583 1.421 2.184 1.00 95.19 108 PHE A CA 1
ATOM 862 C C . PHE A 1 108 ? -2.952 2.538 1.376 1.00 95.19 108 PHE A C 1
ATOM 864 O O . PHE A 1 108 ? -3.541 3.610 1.230 1.00 95.19 108 PHE A O 1
ATOM 871 N N . GLN A 1 109 ? -1.800 2.271 0.783 1.00 93.06 109 GLN A N 1
ATOM 872 C CA . GLN A 1 109 ? -1.221 3.144 -0.221 1.00 93.06 109 GLN A CA 1
ATOM 873 C C . GLN A 1 109 ? -0.969 2.359 -1.498 1.00 93.06 109 GLN A C 1
ATOM 875 O O . GLN A 1 109 ? -0.472 1.234 -1.472 1.00 93.06 109 GLN A O 1
ATOM 880 N N . VAL A 1 110 ? -1.350 2.963 -2.619 1.00 92.44 110 VAL A N 1
ATOM 881 C CA . VAL A 1 110 ? -1.169 2.416 -3.960 1.00 92.44 110 VAL A CA 1
ATOM 882 C C . VAL A 1 110 ? -0.393 3.431 -4.778 1.00 92.44 110 VAL A C 1
ATOM 884 O O . VAL A 1 110 ? -0.853 4.557 -4.975 1.00 92.44 110 VAL A O 1
ATOM 887 N N . SER A 1 111 ? 0.759 3.015 -5.284 1.00 91.38 111 SER A N 1
ATOM 888 C CA . SER A 1 111 ? 1.672 3.880 -6.024 1.00 91.38 111 SER A CA 1
ATOM 889 C C . SER A 1 111 ? 2.103 3.202 -7.314 1.00 91.38 111 SER A C 1
ATOM 891 O O . SER A 1 111 ? 2.250 1.983 -7.359 1.00 91.38 111 SER A O 1
ATOM 893 N N . TYR A 1 112 ? 2.320 3.975 -8.376 1.00 90.19 112 TYR A N 1
ATOM 894 C CA . TYR A 1 112 ? 2.830 3.426 -9.631 1.00 90.19 112 TYR A CA 1
ATOM 895 C C . TYR A 1 112 ? 3.881 4.321 -10.288 1.00 90.19 112 TYR A C 1
ATOM 897 O O . TYR A 1 112 ? 3.863 5.548 -10.144 1.00 90.19 112 TYR A O 1
ATOM 905 N N . LYS A 1 113 ? 4.791 3.688 -11.033 1.00 88.75 113 LYS A N 1
ATOM 906 C CA . LYS A 1 113 ? 5.818 4.344 -11.857 1.00 88.75 113 LYS A CA 1
ATOM 907 C C . LYS A 1 113 ? 6.044 3.577 -13.159 1.00 88.75 113 LYS A C 1
ATOM 909 O O . LYS A 1 113 ? 5.812 2.370 -13.215 1.00 88.75 113 LYS A O 1
ATOM 914 N N . ASP A 1 114 ? 6.485 4.262 -14.209 1.00 90.25 114 ASP A N 1
ATOM 915 C CA . ASP A 1 114 ? 6.880 3.621 -15.466 1.00 90.25 114 ASP A CA 1
ATOM 916 C C . ASP A 1 114 ? 8.002 2.587 -15.247 1.00 90.25 114 ASP A C 1
ATOM 918 O O . ASP A 1 114 ? 8.995 2.833 -14.555 1.00 90.25 114 ASP A O 1
ATOM 922 N N . ALA A 1 115 ? 7.852 1.417 -15.869 1.00 89.62 115 ALA A N 1
ATOM 923 C CA . ALA A 1 115 ? 8.755 0.285 -15.694 1.00 89.62 115 ALA A CA 1
ATOM 924 C C . ALA A 1 115 ? 10.132 0.512 -16.334 1.00 89.62 115 ALA A C 1
ATOM 926 O O . ALA A 1 115 ? 11.126 -0.053 -15.872 1.00 89.62 115 ALA A O 1
ATOM 927 N N . THR A 1 116 ? 10.214 1.327 -17.390 1.00 89.50 116 THR A N 1
ATOM 928 C CA . THR A 1 116 ? 11.496 1.658 -18.032 1.00 89.50 116 THR A CA 1
ATOM 929 C C . THR A 1 116 ? 12.328 2.542 -17.114 1.00 89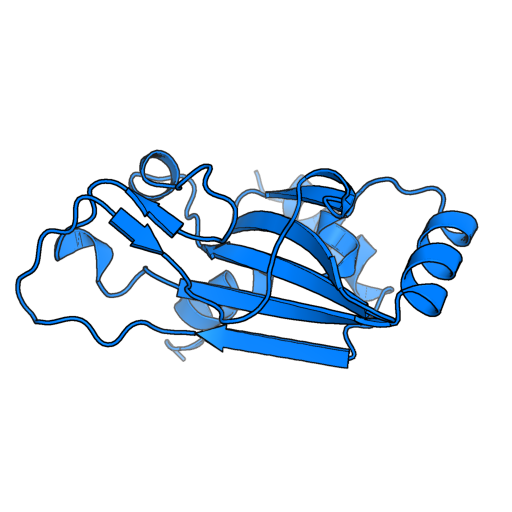.50 116 THR A C 1
ATOM 931 O O . THR A 1 116 ? 13.500 2.255 -16.868 1.00 89.50 116 THR A O 1
ATOM 934 N N . THR A 1 117 ? 11.696 3.577 -16.567 1.00 84.69 117 THR A N 1
ATOM 935 C CA . THR A 1 117 ? 12.274 4.502 -15.590 1.00 84.69 117 THR A CA 1
ATOM 936 C C . THR A 1 117 ? 12.701 3.750 -14.337 1.00 84.69 117 THR A C 1
ATOM 938 O O . THR A 1 117 ? 13.858 3.838 -13.943 1.00 84.69 117 THR A O 1
ATOM 941 N N . TYR A 1 118 ? 11.821 2.902 -13.798 1.00 84.19 118 TYR A N 1
ATOM 942 C CA . TYR A 1 118 ? 12.125 2.019 -12.673 1.00 84.19 118 TYR A CA 1
ATOM 943 C C . TYR A 1 118 ? 13.400 1.191 -12.878 1.00 84.19 118 TYR A C 1
ATOM 945 O O . TYR A 1 118 ? 14.324 1.241 -12.070 1.00 84.19 118 TYR A O 1
ATOM 953 N N . ARG A 1 119 ? 13.501 0.480 -14.006 1.00 85.12 119 ARG A N 1
ATOM 954 C CA . ARG A 1 119 ? 14.678 -0.346 -14.316 1.00 85.12 119 ARG A CA 1
ATOM 955 C C . ARG A 1 119 ? 15.944 0.491 -14.505 1.00 85.12 119 ARG A C 1
ATOM 957 O O . ARG A 1 119 ? 17.030 0.046 -14.134 1.00 85.12 119 ARG A O 1
ATOM 964 N N . ALA A 1 120 ? 15.820 1.677 -15.100 1.00 82.50 120 ALA A N 1
ATOM 965 C CA . ALA A 1 120 ? 16.939 2.592 -15.296 1.00 82.50 120 ALA A CA 1
ATOM 966 C C . ALA A 1 120 ? 17.467 3.140 -13.961 1.00 82.50 120 ALA A C 1
ATOM 968 O O . ALA A 1 120 ? 18.685 3.184 -13.771 1.00 82.50 120 ALA A O 1
ATOM 969 N N . ASP A 1 121 ? 16.573 3.496 -13.035 1.00 78.00 121 ASP A N 1
ATOM 970 C CA . ASP A 1 121 ? 16.925 3.917 -11.678 1.00 78.00 121 ASP A CA 1
ATOM 971 C C . ASP A 1 121 ? 17.668 2.791 -10.948 1.00 78.00 121 ASP A C 1
ATOM 973 O O . ASP A 1 121 ? 18.798 2.990 -10.496 1.00 78.00 121 ASP A O 1
ATOM 977 N N . HIS A 1 122 ? 17.114 1.576 -10.945 1.00 74.62 122 HIS A N 1
ATOM 978 C CA . HIS A 1 122 ? 17.755 0.394 -10.359 1.00 74.62 122 HIS A CA 1
ATOM 979 C C . HIS A 1 122 ? 19.178 0.158 -10.888 1.00 74.62 122 HIS A C 1
ATOM 981 O O . HIS A 1 122 ? 20.127 -0.016 -10.118 1.00 74.62 122 HIS A O 1
ATOM 987 N N . ALA A 1 123 ? 19.361 0.211 -12.211 1.00 75.81 123 ALA A N 1
ATOM 988 C CA . ALA A 1 123 ? 20.670 0.024 -12.833 1.00 75.81 123 ALA A CA 1
ATOM 989 C C . ALA A 1 123 ? 21.674 1.132 -12.462 1.00 75.81 123 ALA A C 1
ATOM 991 O O . ALA A 1 123 ? 22.875 0.874 -12.355 1.00 75.81 123 ALA A O 1
ATOM 992 N N . LYS A 1 124 ? 21.192 2.366 -12.282 1.00 72.88 124 LYS A N 1
ATOM 993 C CA . LYS A 1 124 ? 22.015 3.540 -11.978 1.00 72.88 124 LYS A CA 1
ATOM 994 C C . LYS A 1 124 ? 22.452 3.585 -10.518 1.00 72.88 124 LYS A C 1
ATOM 996 O O . LYS A 1 124 ? 23.599 3.940 -10.249 1.00 72.88 124 LYS A O 1
ATOM 1001 N N . TYR A 1 125 ? 21.547 3.276 -9.594 1.00 67.00 125 TYR A N 1
ATOM 1002 C CA . TYR A 1 125 ? 21.783 3.470 -8.166 1.00 67.00 125 TYR A CA 1
ATOM 1003 C C . TYR A 1 125 ? 22.370 2.236 -7.476 1.00 67.00 125 TYR A C 1
ATOM 1005 O O . TYR A 1 125 ? 22.950 2.383 -6.405 1.00 67.00 125 TYR A O 1
ATOM 1013 N N . GLN A 1 126 ? 22.300 1.046 -8.095 1.00 60.94 126 GLN A N 1
ATOM 1014 C CA . GLN A 1 126 ? 22.795 -0.222 -7.524 1.00 60.94 126 GLN A CA 1
ATOM 1015 C C . GLN A 1 126 ? 22.273 -0.504 -6.101 1.00 60.94 126 GLN A C 1
ATOM 1017 O O . GLN A 1 126 ? 22.860 -1.290 -5.356 1.00 60.94 126 GLN A O 1
ATOM 1022 N N . TRP A 1 127 ? 21.190 0.161 -5.705 1.00 57.56 127 TRP A N 1
ATOM 1023 C CA . TRP A 1 127 ? 20.506 -0.051 -4.444 1.00 57.56 127 TRP A CA 1
ATOM 1024 C C . TRP A 1 127 ? 19.340 -0.985 -4.720 1.00 57.56 127 TRP A C 1
ATOM 1026 O O . TRP A 1 127 ? 18.536 -0.726 -5.606 1.00 57.56 127 TRP A O 1
ATOM 1036 N N . PHE A 1 128 ? 19.294 -2.081 -3.971 1.00 52.69 128 PHE A N 1
ATOM 1037 C CA . PHE A 1 128 ? 18.197 -3.050 -3.973 1.00 52.69 128 PHE A CA 1
ATOM 1038 C C . PHE A 1 128 ? 17.121 -2.680 -2.946 1.00 52.69 128 PHE A C 1
ATOM 1040 O O . PHE A 1 128 ? 16.351 -3.533 -2.527 1.00 52.69 128 PHE A O 1
ATOM 1047 N N . ASP A 1 129 ? 17.124 -1.438 -2.460 1.00 54.75 129 ASP A N 1
ATOM 1048 C CA . ASP A 1 129 ? 16.204 -1.025 -1.412 1.00 54.75 129 ASP A CA 1
ATOM 1049 C C . ASP A 1 129 ? 14.971 -0.372 -2.030 1.00 54.75 129 ASP A C 1
ATOM 1051 O O . ASP A 1 129 ? 14.883 0.847 -2.177 1.00 54.75 129 ASP A O 1
ATOM 1055 N N . LEU A 1 130 ? 14.025 -1.223 -2.416 1.00 51.56 130 LEU A N 1
ATOM 1056 C CA . LEU A 1 130 ? 12.771 -0.830 -3.050 1.00 51.56 130 LEU A CA 1
ATOM 1057 C C . LEU A 1 130 ? 11.828 -0.045 -2.144 1.00 51.56 130 LEU A C 1
ATOM 1059 O O . LEU A 1 130 ? 10.907 0.620 -2.633 1.00 51.56 130 LEU A O 1
ATOM 1063 N N . SER A 1 131 ? 12.117 -0.024 -0.838 1.00 53.94 131 SER A N 1
ATOM 1064 C CA . SER A 1 131 ? 11.503 0.912 0.106 1.00 53.94 131 SER A CA 1
ATOM 1065 C C . SER A 1 131 ? 11.707 2.373 -0.330 1.00 53.94 131 SER A C 1
ATOM 1067 O O . SER A 1 131 ? 10.897 3.250 -0.010 1.00 53.94 131 SER A O 1
ATOM 1069 N N . LEU A 1 132 ? 12.753 2.621 -1.133 1.00 54.66 132 LEU A N 1
ATOM 1070 C CA . LEU A 1 132 ? 13.133 3.922 -1.658 1.00 54.66 132 LEU A CA 1
ATOM 1071 C C . LEU A 1 132 ? 12.571 4.247 -3.050 1.00 54.66 132 LEU A C 1
ATOM 1073 O O . LEU A 1 132 ? 12.901 5.309 -3.568 1.00 54.66 132 LEU A O 1
ATOM 1077 N N . ASP A 1 133 ? 11.765 3.391 -3.681 1.00 61.31 133 ASP A N 1
ATOM 1078 C CA . ASP A 1 133 ? 11.199 3.689 -5.010 1.00 61.31 133 ASP A CA 1
ATOM 1079 C C . ASP A 1 133 ? 9.748 4.170 -4.949 1.00 61.31 133 ASP A C 1
ATOM 1081 O O . ASP A 1 133 ? 9.339 5.011 -5.754 1.00 61.31 133 ASP A O 1
ATOM 1085 N N . PHE A 1 134 ? 8.988 3.684 -3.964 1.00 69.94 134 PHE A N 1
ATOM 1086 C CA . PHE A 1 134 ? 7.591 4.069 -3.758 1.00 69.94 134 PHE A CA 1
ATOM 1087 C C . PHE A 1 134 ? 7.365 4.978 -2.545 1.00 69.94 134 PHE A C 1
ATOM 1089 O O . PHE A 1 134 ? 6.412 5.749 -2.587 1.00 69.94 134 PHE A O 1
ATOM 1096 N N . SER A 1 135 ? 8.216 4.889 -1.507 1.00 74.62 135 SER A N 1
ATOM 1097 C CA . SER A 1 135 ? 8.040 5.482 -0.165 1.00 74.62 135 SER A CA 1
ATOM 1098 C C . SER A 1 135 ? 6.583 5.496 0.302 1.00 74.62 135 SER A C 1
ATOM 1100 O O . SER A 1 135 ? 5.834 6.460 0.136 1.00 74.62 135 SER A O 1
ATOM 1102 N N . PHE A 1 136 ? 6.186 4.408 0.955 1.00 84.19 136 PHE A N 1
ATOM 1103 C CA . PHE A 1 136 ? 4.863 4.294 1.568 1.00 84.19 136 PHE A CA 1
ATOM 1104 C C . PHE A 1 136 ? 4.765 4.998 2.941 1.00 84.19 136 PHE A C 1
ATOM 1106 O O . PHE A 1 136 ? 3.801 4.815 3.684 1.00 84.19 136 PHE A O 1
ATOM 1113 N N . ASP A 1 137 ? 5.745 5.848 3.275 1.00 83.44 137 ASP A N 1
ATOM 1114 C CA . ASP A 1 137 ? 5.783 6.630 4.519 1.00 83.44 137 ASP A CA 1
ATOM 1115 C C . ASP A 1 137 ? 4.709 7.732 4.543 1.00 83.44 137 ASP A C 1
ATOM 1117 O O . ASP A 1 137 ? 4.399 8.294 5.596 1.00 83.44 137 ASP A O 1
ATOM 1121 N N . GLU A 1 138 ? 4.099 8.040 3.391 1.00 83.38 138 GLU A N 1
ATOM 1122 C CA . GLU A 1 138 ? 2.996 9.001 3.292 1.00 83.38 138 GLU A CA 1
ATOM 1123 C C . GLU A 1 138 ? 1.805 8.606 4.175 1.00 83.38 138 GLU A C 1
ATOM 1125 O O . GLU A 1 138 ? 1.156 9.493 4.728 1.00 83.38 138 GLU A O 1
ATOM 1130 N N . MET A 1 139 ? 1.555 7.308 4.396 1.00 89.19 139 MET A N 1
ATOM 1131 C CA . MET A 1 139 ? 0.536 6.844 5.350 1.00 89.19 139 MET A CA 1
ATOM 1132 C C . MET A 1 139 ? 0.849 7.259 6.791 1.00 89.19 139 MET A C 1
ATOM 1134 O O . MET A 1 139 ? -0.043 7.715 7.510 1.00 89.19 139 MET A O 1
ATOM 1138 N N . TRP A 1 140 ? 2.117 7.173 7.206 1.00 87.62 140 TRP A N 1
ATOM 1139 C CA . TRP A 1 140 ? 2.531 7.644 8.527 1.00 87.62 140 TRP A CA 1
ATOM 1140 C C . TRP A 1 140 ? 2.285 9.145 8.654 1.00 87.62 140 TRP A C 1
ATOM 1142 O O . TRP A 1 140 ? 1.669 9.593 9.624 1.00 87.62 140 TRP A O 1
ATOM 1152 N N . TYR A 1 141 ? 2.700 9.923 7.649 1.00 84.69 141 TYR A N 1
ATOM 1153 C CA . TYR A 1 141 ? 2.437 11.357 7.637 1.00 84.69 141 TYR A CA 1
ATOM 1154 C C . TYR A 1 141 ? 0.938 11.641 7.661 1.00 84.69 141 TYR A C 1
ATOM 1156 O O . TYR A 1 141 ? 0.518 12.490 8.436 1.00 84.69 141 TYR A O 1
ATOM 1164 N N . TYR A 1 142 ? 0.114 10.924 6.903 1.00 86.31 142 TYR A N 1
ATOM 1165 C CA . TYR A 1 142 ? -1.336 11.115 6.888 1.00 86.31 142 TYR A CA 1
ATOM 1166 C C . TYR A 1 142 ? -1.958 11.008 8.291 1.00 86.31 142 TYR A C 1
ATOM 1168 O O . TYR A 1 142 ? -2.721 11.890 8.694 1.00 86.31 142 TYR A O 1
ATOM 1176 N N . LEU A 1 143 ? -1.576 9.993 9.073 1.00 85.81 143 LEU A N 1
ATOM 1177 C CA . LEU A 1 143 ? -2.073 9.815 10.444 1.00 85.81 143 LEU A CA 1
ATOM 1178 C C . LEU A 1 143 ? -1.533 10.871 11.419 1.00 85.81 143 LEU A C 1
ATOM 1180 O O . LEU A 1 143 ? -2.261 11.330 12.297 1.00 85.81 143 LEU A O 1
ATOM 1184 N N . HIS A 1 144 ? -0.275 11.285 11.258 1.00 82.62 144 HIS A N 1
ATOM 1185 C CA . HIS A 1 144 ? 0.429 12.105 12.253 1.00 82.62 144 HIS A CA 1
ATOM 1186 C C . HIS A 1 144 ? 0.499 13.603 11.920 1.00 82.62 144 HIS A C 1
ATOM 1188 O O . HIS A 1 144 ? 0.833 14.407 12.787 1.00 82.62 144 HIS A O 1
ATOM 1194 N N . SER A 1 145 ? 0.178 14.003 10.689 1.00 72.69 145 SER A N 1
ATOM 1195 C CA . SER A 1 145 ? 0.128 15.411 10.258 1.00 72.69 145 SER A CA 1
ATOM 1196 C C . SER A 1 145 ? -1.287 15.994 10.236 1.00 72.69 145 SER A C 1
ATOM 1198 O O . SER A 1 145 ? -1.439 17.209 10.158 1.00 72.69 145 SER A O 1
ATOM 1200 N N . SER A 1 146 ? -2.316 15.158 10.415 1.00 52.97 146 SER A N 1
ATOM 1201 C CA . SER A 1 146 ? -3.722 15.577 10.533 1.00 52.97 146 SER A CA 1
ATOM 1202 C C . SER A 1 146 ? -4.103 16.124 11.927 1.00 52.97 146 SER A C 1
ATOM 1204 O O . SER A 1 146 ? -5.270 16.421 12.174 1.00 52.97 146 SER A O 1
ATOM 1206 N N . PHE A 1 147 ? -3.128 16.301 12.829 1.00 40.81 147 PHE A N 1
ATOM 1207 C CA . PHE A 1 147 ? -3.278 16.953 14.139 1.00 40.81 147 PHE A CA 1
ATOM 1208 C C . PHE A 1 147 ? -2.353 18.177 14.264 1.00 40.81 147 PHE A C 1
ATOM 1210 O O . PHE A 1 147 ? -1.423 18.192 15.074 1.00 40.81 147 PHE A O 1
ATOM 1217 N N . GLY A 1 148 ? -2.613 19.205 13.451 1.00 35.12 148 GLY A N 1
ATOM 1218 C CA . GLY A 1 148 ? -2.001 20.535 13.542 1.00 35.12 148 GLY A CA 1
ATOM 1219 C C . GLY A 1 148 ? -3.044 21.637 13.460 1.00 35.12 148 GLY A C 1
ATOM 1220 O O . GLY A 1 148 ? -3.865 21.579 12.518 1.00 35.12 148 GLY A O 1
#

Foldseek 3Di:
DPPVVVVVVVVLVVPDLPFPDKDKDADDDDLWDWDQKDFDDDPDDADPVQWDAWADDCFWTWTWGDDPQKIKIKIWTHNNPPQVVQWDPDPHTMGGGDINVCNLLTMMMMIMDGPVVVVVCCVVPVDPNCCSNGVPCVSVCVSVVVPD